Protein AF-F5BXT4-F1 (afdb_monomer)

Mean predicted aligned error: 3.6 Å

InterPro domains:
  IPR009000 Translation protein, beta-barrel domain superfamily [SSF50447] (3-34)

Structure (mmCIF, N/CA/C/O backbone):
data_AF-F5BXT4-F1
#
_entry.id   AF-F5BXT4-F1
#
loop_
_atom_site.group_PDB
_atom_site.id
_atom_site.type_symbol
_atom_site.label_atom_id
_atom_site.label_alt_id
_atom_site.label_comp_id
_atom_site.label_asym_id
_atom_site.label_entity_id
_atom_site.label_seq_id
_atom_site.pdbx_PDB_ins_code
_atom_site.Cartn_x
_atom_site.Cartn_y
_atom_site.Cartn_z
_atom_site.occupancy
_atom_site.B_iso_or_equiv
_atom_site.auth_seq_id
_atom_site.auth_comp_id
_atom_site.auth_asym_id
_atom_site.auth_atom_id
_atom_site.pdbx_PDB_model_num
ATOM 1 N N . ASP A 1 1 ? -19.609 -4.405 5.377 1.00 88.44 1 ASP A N 1
ATOM 2 C CA . ASP A 1 1 ? -18.429 -4.950 4.695 1.00 88.44 1 ASP A CA 1
ATOM 3 C C . ASP A 1 1 ? -17.219 -4.663 5.570 1.00 88.44 1 ASP A C 1
ATOM 5 O O . ASP A 1 1 ? -16.993 -3.507 5.919 1.00 88.44 1 ASP A O 1
ATOM 9 N N . GLU A 1 2 ? -16.538 -5.709 6.025 1.00 93.00 2 GLU A N 1
ATOM 10 C CA . GLU A 1 2 ? -15.432 -5.597 6.984 1.00 93.00 2 GLU A CA 1
ATOM 11 C C . GLU A 1 2 ? -14.219 -4.871 6.385 1.00 93.00 2 GLU A C 1
ATOM 13 O O . GLU A 1 2 ? -13.570 -4.092 7.082 1.00 93.00 2 GLU A O 1
ATOM 18 N N . ALA A 1 3 ? -13.971 -5.025 5.080 1.00 96.00 3 ALA A N 1
ATOM 19 C CA . ALA A 1 3 ? -12.897 -4.329 4.379 1.00 96.00 3 ALA A CA 1
ATOM 20 C C . ALA A 1 3 ? -13.171 -2.822 4.282 1.00 96.00 3 ALA A C 1
ATOM 22 O O . ALA A 1 3 ? -12.290 -2.005 4.557 1.00 96.00 3 ALA A O 1
ATOM 23 N N . ALA A 1 4 ? -14.411 -2.435 3.963 1.00 97.25 4 ALA A N 1
ATOM 24 C CA . ALA A 1 4 ? -14.800 -1.025 3.895 1.00 97.25 4 ALA A CA 1
ATOM 25 C C . ALA A 1 4 ? -14.694 -0.316 5.259 1.00 97.25 4 ALA A C 1
ATOM 27 O O . ALA A 1 4 ? -14.254 0.833 5.334 1.00 97.25 4 ALA A O 1
ATOM 28 N N . ILE A 1 5 ? -15.078 -0.998 6.344 1.00 97.44 5 ILE A N 1
ATOM 29 C CA . ILE A 1 5 ? -14.959 -0.467 7.710 1.00 97.44 5 ILE A CA 1
ATOM 30 C C . ILE A 1 5 ? -13.483 -0.379 8.129 1.00 97.44 5 ILE A C 1
ATOM 32 O O . ILE A 1 5 ? -13.078 0.644 8.683 1.00 97.44 5 ILE A O 1
ATOM 36 N N . GLY A 1 6 ? -12.674 -1.398 7.816 1.00 97.56 6 GLY A N 1
ATOM 37 C CA . GLY A 1 6 ? -11.237 -1.420 8.105 1.00 97.56 6 GLY A CA 1
ATOM 38 C C . GLY A 1 6 ? -10.473 -0.274 7.436 1.00 97.56 6 GLY A C 1
ATOM 39 O O . GLY A 1 6 ? -9.724 0.433 8.110 1.00 97.56 6 GLY A O 1
ATOM 40 N N . ILE A 1 7 ? -10.734 -0.014 6.146 1.00 97.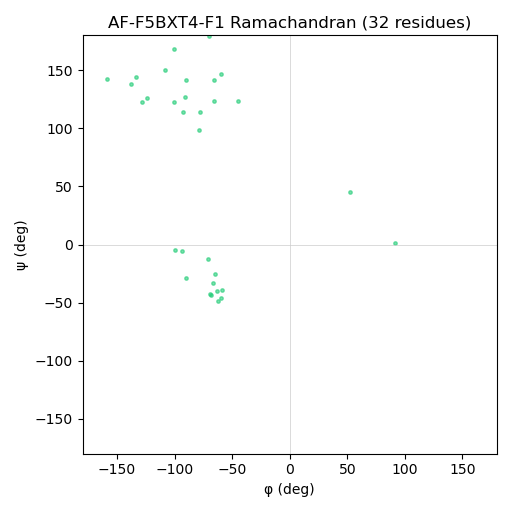69 7 ILE A N 1
ATOM 41 C CA . ILE A 1 7 ? -10.145 1.128 5.422 1.00 97.69 7 ILE A CA 1
ATOM 42 C C . ILE A 1 7 ? -10.576 2.452 6.056 1.00 97.69 7 ILE A C 1
ATOM 44 O O . ILE A 1 7 ? -9.736 3.309 6.319 1.00 97.69 7 ILE A O 1
ATOM 48 N N . LYS A 1 8 ? -11.880 2.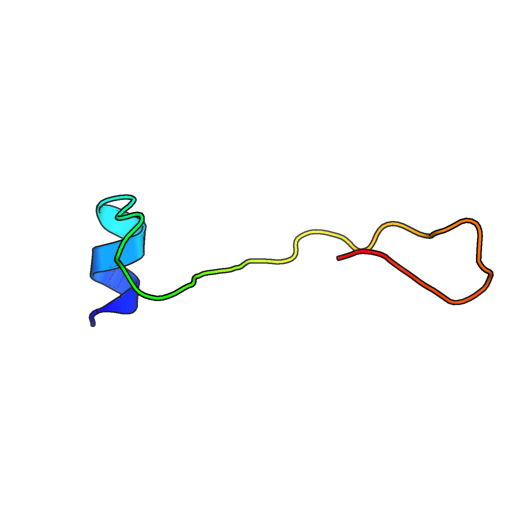625 6.321 1.00 97.81 8 LYS A N 1
ATOM 49 C CA . LYS A 1 8 ? -12.427 3.872 6.875 1.00 97.81 8 LYS A CA 1
ATOM 50 C C . LYS A 1 8 ? -11.798 4.236 8.223 1.00 97.81 8 LYS A C 1
ATOM 52 O O . LYS A 1 8 ? -11.560 5.412 8.481 1.00 97.81 8 LYS A O 1
ATOM 57 N N . ASN A 1 9 ? -11.554 3.239 9.070 1.00 97.81 9 ASN A N 1
ATOM 58 C CA . ASN A 1 9 ? -11.047 3.439 10.426 1.00 97.81 9 ASN A CA 1
ATOM 59 C C . ASN A 1 9 ? -9.513 3.356 10.534 1.00 97.81 9 ASN A C 1
ATOM 61 O O . ASN A 1 9 ? -8.992 3.615 11.615 1.00 97.81 9 ASN A O 1
ATOM 65 N N . CYS A 1 10 ? -8.795 3.010 9.455 1.00 96.44 10 CYS A N 1
ATOM 66 C CA . CYS A 1 10 ? -7.353 2.727 9.478 1.00 96.44 10 CYS A CA 1
ATOM 67 C C . CYS A 1 10 ? -6.980 1.684 10.557 1.00 96.44 10 CYS A C 1
ATOM 69 O O . CYS A 1 10 ? -6.046 1.877 11.335 1.00 96.44 10 CYS A O 1
ATOM 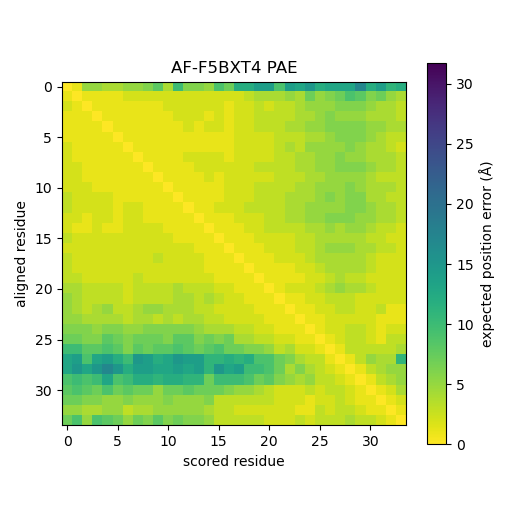71 N N . ASP A 1 11 ? -7.761 0.600 10.648 1.00 97.88 11 ASP A N 1
ATOM 72 C CA . ASP A 1 11 ? -7.596 -0.419 11.691 1.00 97.88 11 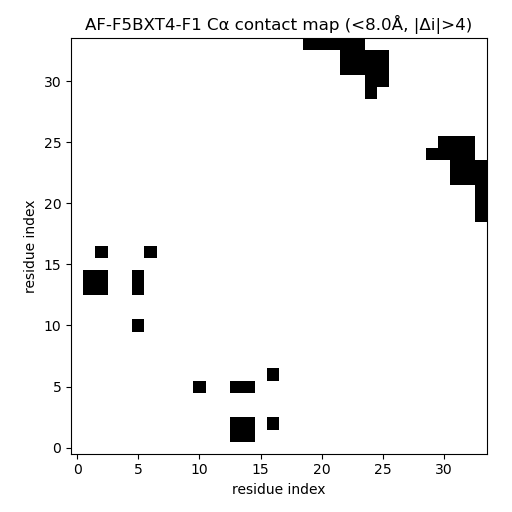ASP A CA 1
ATOM 73 C C . ASP A 1 11 ? -6.414 -1.360 11.376 1.00 97.88 11 ASP A C 1
ATOM 75 O O . ASP A 1 11 ? -6.508 -2.149 10.431 1.00 97.88 11 ASP A O 1
ATOM 79 N N . PRO A 1 12 ? -5.322 -1.356 12.171 1.00 96.88 12 PRO A N 1
ATOM 80 C CA . PRO A 1 12 ? -4.175 -2.237 11.944 1.00 96.88 12 PRO A CA 1
ATOM 81 C C . PRO A 1 12 ? -4.463 -3.716 12.252 1.00 96.88 12 PRO A C 1
ATOM 83 O O . PRO A 1 12 ? -3.642 -4.569 11.923 1.00 96.88 12 PRO A O 1
ATOM 86 N N . LYS A 1 13 ? -5.586 -4.034 12.910 1.00 97.62 13 LYS A N 1
ATOM 87 C CA . LYS A 1 13 ? -6.050 -5.409 13.163 1.00 97.62 13 LYS A CA 1
ATOM 88 C C . LYS A 1 13 ? -7.129 -5.862 12.176 1.00 97.62 13 LYS A C 1
ATOM 90 O O . LYS A 1 13 ? -7.560 -7.012 12.248 1.00 97.62 13 LYS A O 1
ATOM 95 N N . GLY A 1 14 ? -7.578 -4.967 11.295 1.00 95.88 14 GLY A N 1
ATOM 96 C CA . GLY A 1 14 ? -8.539 -5.275 10.245 1.00 95.88 14 GLY A CA 1
ATOM 97 C C . GLY A 1 14 ? -7.948 -6.173 9.149 1.00 95.88 14 GLY A C 1
ATOM 98 O O . GLY A 1 14 ? -6.771 -6.541 9.196 1.00 95.88 14 GLY A O 1
ATOM 99 N N . PRO A 1 15 ? -8.752 -6.537 8.136 1.00 97.69 15 PRO A N 1
AT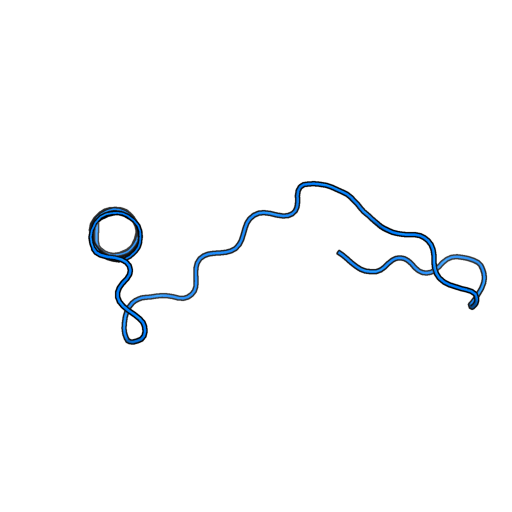OM 100 C CA . PRO A 1 15 ? -8.253 -7.286 6.989 1.00 97.69 15 PRO A CA 1
ATOM 101 C C . PRO A 1 15 ? -7.150 -6.507 6.256 1.00 97.69 15 PRO A C 1
ATOM 103 O O . PRO A 1 15 ? -7.188 -5.279 6.170 1.00 97.69 15 PRO A O 1
ATOM 106 N N . LEU A 1 16 ? -6.172 -7.225 5.695 1.00 96.56 16 LEU A N 1
ATOM 107 C CA . LEU A 1 16 ? -5.112 -6.622 4.886 1.00 96.56 16 LEU A CA 1
ATOM 108 C C . LEU A 1 16 ? -5.701 -6.031 3.596 1.00 96.56 16 LEU A C 1
ATOM 110 O O . LEU A 1 16 ? -6.292 -6.756 2.798 1.00 96.56 16 LEU A O 1
ATOM 114 N N . MET A 1 17 ? -5.469 -4.736 3.366 1.00 96.06 17 MET A N 1
ATOM 115 C CA . MET A 1 17 ? -5.918 -4.011 2.174 1.00 96.06 17 MET A CA 1
ATOM 116 C C . MET A 1 17 ? -4.721 -3.360 1.473 1.00 96.06 17 MET A C 1
ATOM 118 O O . MET A 1 17 ? -3.974 -2.610 2.097 1.00 96.06 17 MET A O 1
ATOM 122 N N . MET A 1 18 ? -4.531 -3.630 0.178 1.00 96.31 18 MET A N 1
ATOM 123 C CA . MET A 1 18 ? -3.374 -3.159 -0.595 1.00 96.31 18 MET A CA 1
ATOM 124 C C . MET A 1 18 ? -3.794 -2.672 -1.985 1.00 96.31 18 MET A C 1
ATOM 126 O O . MET A 1 18 ? -4.598 -3.316 -2.656 1.00 96.31 18 MET A O 1
ATOM 130 N N . TYR A 1 19 ? -3.219 -1.553 -2.430 1.00 96.56 19 TYR A N 1
ATOM 131 C CA . TYR A 1 19 ? -3.387 -1.012 -3.779 1.00 96.56 19 TYR A CA 1
ATOM 132 C C . TYR A 1 19 ? -2.015 -0.729 -4.395 1.00 96.56 19 TYR A C 1
ATOM 134 O O . TYR A 1 19 ? -1.232 0.036 -3.835 1.00 96.56 19 TYR A O 1
ATOM 142 N N . ILE A 1 20 ? -1.731 -1.340 -5.547 1.00 96.06 20 ILE A N 1
ATOM 143 C CA . ILE A 1 20 ? -0.474 -1.153 -6.281 1.00 96.06 20 ILE A CA 1
ATOM 144 C C . ILE A 1 20 ? -0.681 -0.037 -7.301 1.00 96.06 20 ILE A C 1
ATOM 146 O O . ILE A 1 20 ? -1.455 -0.189 -8.245 1.00 96.06 20 ILE A O 1
ATOM 150 N N . SER A 1 21 ? 0.016 1.084 -7.126 1.00 96.94 21 SER A N 1
ATOM 151 C CA . SER A 1 21 ? -0.095 2.237 -8.029 1.00 96.94 21 SER A CA 1
ATOM 152 C C . SER A 1 21 ? 0.896 2.192 -9.191 1.00 96.94 21 SER A C 1
ATOM 154 O O . SER A 1 21 ? 0.629 2.751 -10.255 1.00 96.94 21 SER A O 1
ATOM 156 N N . LYS A 1 22 ? 2.052 1.553 -8.994 1.00 94.94 22 LYS A N 1
ATOM 157 C CA . LYS A 1 22 ? 3.144 1.519 -9.964 1.00 94.94 22 LYS A CA 1
ATOM 158 C C . LYS A 1 22 ? 4.060 0.336 -9.689 1.00 94.94 22 LYS A C 1
ATOM 160 O O . LYS A 1 22 ? 4.408 0.075 -8.550 1.00 94.94 22 LYS A O 1
ATOM 165 N N . MET A 1 23 ? 4.550 -0.273 -10.762 1.00 95.75 23 MET A N 1
ATOM 166 C CA . MET A 1 23 ? 5.632 -1.249 -10.706 1.00 95.75 23 MET A CA 1
ATOM 167 C C . MET A 1 23 ? 6.981 -0.540 -10.882 1.00 95.75 23 MET A C 1
ATOM 169 O O . MET A 1 23 ? 7.176 0.211 -11.844 1.00 95.75 23 MET A O 1
ATOM 173 N N . VAL A 1 24 ? 7.918 -0.758 -9.963 1.00 94.00 24 VAL A N 1
ATOM 174 C CA . VAL A 1 24 ? 9.268 -0.180 -10.000 1.00 94.00 24 VAL A CA 1
ATOM 175 C C . VAL A 1 24 ? 10.251 -1.230 -10.527 1.00 94.00 24 VAL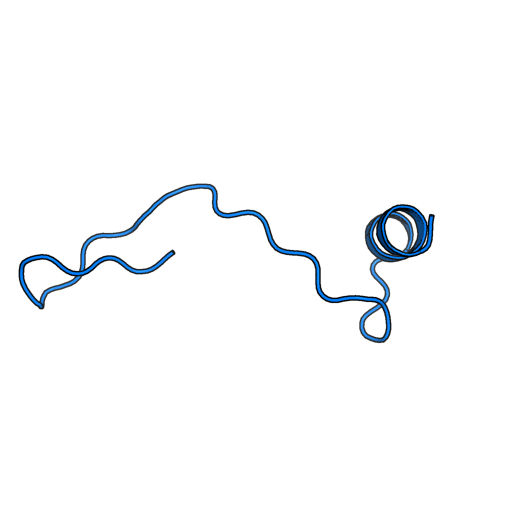 A C 1
ATOM 177 O O . VAL A 1 24 ? 10.332 -2.316 -9.951 1.00 94.00 24 VAL A O 1
ATOM 180 N N . PRO A 1 25 ? 10.992 -0.956 -11.619 1.00 93.50 25 PRO A N 1
ATOM 181 C CA . PRO A 1 25 ? 11.953 -1.909 -12.165 1.00 93.50 25 PRO A CA 1
ATOM 182 C C . PRO A 1 25 ? 13.100 -2.142 -11.182 1.00 93.50 25 PRO A C 1
ATOM 184 O O . PRO A 1 25 ? 13.569 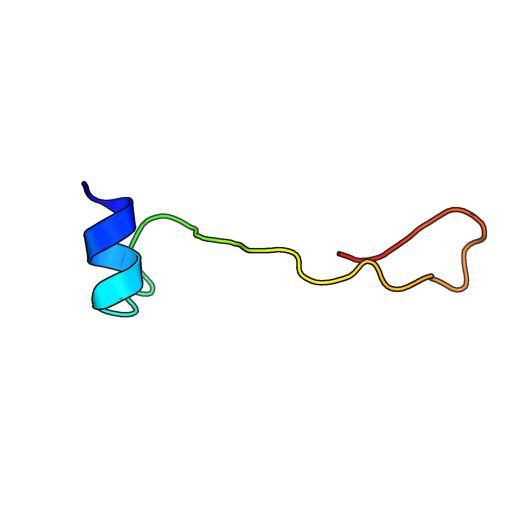-1.204 -10.535 1.00 93.50 25 PRO A O 1
ATOM 187 N N . THR A 1 26 ? 13.569 -3.384 -11.091 1.00 93.56 26 THR A N 1
ATOM 188 C CA . THR A 1 26 ? 14.736 -3.731 -10.273 1.00 93.56 26 THR A CA 1
ATOM 189 C C . THR A 1 26 ? 15.991 -3.879 -11.136 1.00 93.56 26 THR A C 1
ATOM 191 O O . THR A 1 26 ? 15.929 -3.913 -12.367 1.00 93.56 26 THR A O 1
ATOM 194 N N . SER A 1 27 ? 17.156 -3.951 -10.488 1.00 91.44 27 SER A N 1
ATOM 195 C CA . SER A 1 27 ? 18.437 -4.241 -11.150 1.00 91.44 27 SER A CA 1
ATOM 196 C C . SER A 1 27 ? 18.490 -5.650 -11.745 1.00 91.44 27 SER A C 1
ATOM 198 O O . SER A 1 27 ? 19.214 -5.892 -12.714 1.00 91.44 27 SER A O 1
ATOM 200 N N . ASP A 1 28 ? 17.703 -6.570 -11.186 1.00 90.88 28 ASP A N 1
ATOM 201 C CA . ASP A 1 28 ? 17.569 -7.930 -11.682 1.00 90.88 28 ASP A CA 1
ATOM 202 C C . ASP A 1 28 ? 16.642 -7.905 -12.892 1.00 9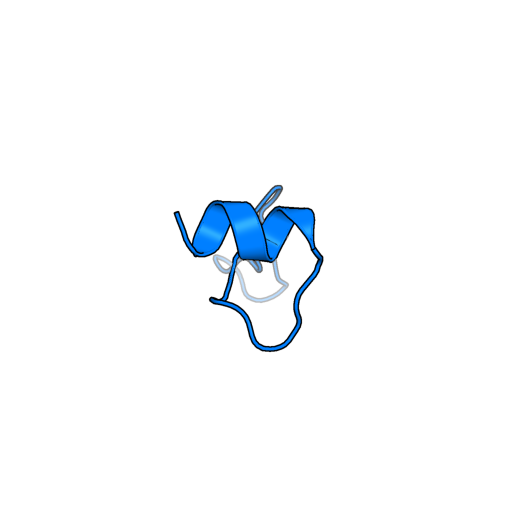0.88 28 ASP A C 1
ATOM 204 O O . ASP A 1 28 ? 15.414 -7.849 -12.774 1.00 90.88 28 ASP A O 1
ATOM 208 N N . LYS A 1 29 ? 17.260 -7.904 -14.077 1.00 79.94 29 LYS A N 1
ATOM 209 C CA . LYS A 1 29 ? 16.573 -7.768 -15.364 1.00 79.94 29 LYS A CA 1
ATOM 210 C C . LYS A 1 29 ? 15.320 -8.649 -15.424 1.00 79.94 29 LYS A C 1
ATOM 212 O O . LYS A 1 29 ? 15.394 -9.866 -15.274 1.00 79.94 29 LYS A O 1
ATOM 217 N N . GLY A 1 30 ? 14.181 -8.011 -15.691 1.00 86.25 30 GLY A N 1
ATOM 218 C CA . GLY A 1 30 ? 12.885 -8.674 -15.847 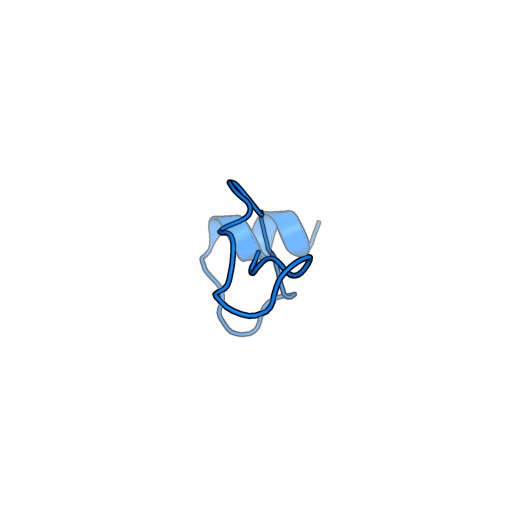1.00 86.25 30 GLY A CA 1
ATOM 219 C C . GLY A 1 30 ? 12.052 -8.791 -14.568 1.00 86.25 30 GLY A C 1
ATOM 220 O O . GLY A 1 30 ? 10.952 -9.334 -14.635 1.00 86.25 30 GLY A O 1
ATOM 221 N N . ARG A 1 31 ? 12.523 -8.281 -13.422 1.00 91.38 31 ARG A N 1
ATOM 222 C CA . ARG A 1 31 ? 11.743 -8.223 -12.177 1.00 91.38 31 ARG A CA 1
ATOM 223 C C . ARG A 1 31 ? 11.319 -6.794 -11.843 1.00 91.38 31 ARG A C 1
ATOM 225 O O . ARG A 1 31 ? 12.000 -5.822 -12.169 1.00 91.38 31 ARG A O 1
ATOM 232 N N . PHE A 1 32 ? 10.181 -6.688 -11.167 1.00 91.50 32 PHE A N 1
ATOM 233 C CA . PHE A 1 32 ? 9.615 -5.432 -10.689 1.00 91.50 32 PHE A CA 1
ATOM 234 C C . PHE A 1 32 ? 9.176 -5.598 -9.235 1.00 91.50 32 PHE A C 1
ATOM 236 O O . PHE A 1 32 ? 8.674 -6.660 -8.865 1.00 91.50 32 PHE A O 1
ATOM 243 N N . TYR A 1 33 ? 9.341 -4.549 -8.435 1.00 91.12 33 TYR A N 1
ATOM 244 C CA . TYR A 1 33 ? 8.656 -4.422 -7.153 1.00 91.12 33 TYR A CA 1
ATOM 245 C C . TYR A 1 33 ? 7.323 -3.710 -7.362 1.00 91.12 33 TYR A C 1
ATOM 247 O O . TYR A 1 33 ? 7.229 -2.811 -8.201 1.00 91.12 33 TYR A O 1
ATOM 255 N N . ALA A 1 34 ? 6.308 -4.161 -6.636 1.00 90.62 34 ALA A N 1
ATOM 256 C CA . ALA A 1 34 ? 4.972 -3.583 -6.618 1.00 90.62 34 ALA A CA 1
ATOM 257 C C . ALA A 1 34 ? 4.805 -2.660 -5.409 1.00 90.62 34 ALA A C 1
ATOM 259 O O . ALA A 1 34 ? 5.403 -2.989 -4.359 1.00 90.62 34 ALA A O 1
#

Organism: NCBI:txid986098

Solvent-accessible surface area (backbone atoms only — not comparable to full-atom values): 2386 Å² total; per-residue (Å²): 108,71,62,64,52,22,63,75,66,68,43,91,84,42,71,92,82,88,83,80,89,60,74,44,79,49,92,57,81,94,43,64,48,107

Sequence (34 aa):
DEAAIGIKNCDPKGPLMMYISKMVPTSDKGRFYA

Radius of gyration: 14.6 Å; Cα contacts (8 Å, |Δi|>4): 25; chains: 1; bounding box: 37×12×29 Å

Foldseek 3Di:
DQVVVCVVVVPPPTDDDDDDPDWDDDPPPPDTDD

Secondary structure (DSSP, 8-state):
-HHHHHHHHT-TTS--------PEEPSSTT-EE-

pLDDT: mean 94.38, std 3.89, range [79.94, 97.88]